Protein AF-A0A7C7QR81-F1 (afdb_monomer)

Radius of gyration: 20.62 Å; Cα contacts (8 Å, |Δi|>4): 90; chains: 1; bounding box: 36×55×41 Å

pLDDT: mean 82.26, std 13.88, range [39.78, 96.31]

Structure (mmCIF, N/CA/C/O backbone):
data_AF-A0A7C7QR81-F1
#
_entry.id   AF-A0A7C7QR81-F1
#
loop_
_atom_site.group_PDB
_atom_site.id
_atom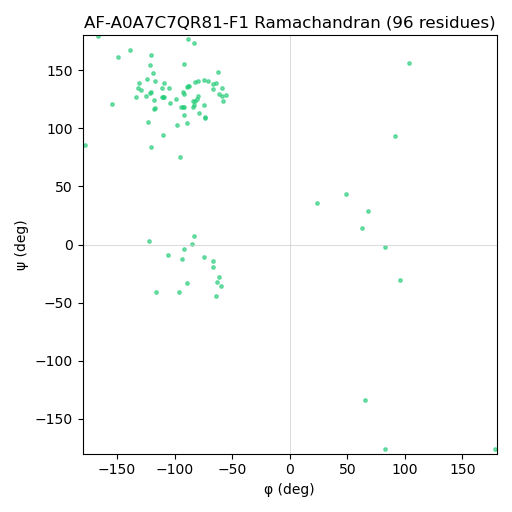_site.type_symbol
_atom_site.label_atom_id
_atom_site.label_alt_id
_atom_site.label_comp_id
_atom_site.label_asym_id
_atom_site.label_entity_id
_atom_site.label_seq_id
_atom_site.pdbx_PDB_ins_code
_atom_site.Cartn_x
_atom_site.Cartn_y
_atom_site.Cartn_z
_atom_site.occupancy
_atom_site.B_iso_or_equiv
_atom_site.auth_seq_id
_atom_site.auth_comp_id
_atom_site.auth_asym_id
_atom_site.auth_atom_id
_atom_site.pdbx_PDB_model_num
ATOM 1 N N . MET A 1 1 ? -2.109 38.338 18.586 1.00 39.78 1 MET A N 1
ATOM 2 C CA . MET A 1 1 ? -0.648 38.558 18.681 1.00 39.78 1 MET A CA 1
ATOM 3 C C . MET A 1 1 ? -0.136 38.971 17.309 1.00 39.78 1 MET A C 1
ATOM 5 O O . MET A 1 1 ? -0.633 38.391 16.349 1.00 39.78 1 MET A O 1
ATOM 9 N N . PRO A 1 2 ? 0.767 39.961 17.179 1.00 43.38 2 PRO A N 1
ATOM 10 C CA . PRO A 1 2 ? 1.331 40.306 15.877 1.00 43.38 2 PRO A CA 1
ATOM 11 C C . PRO A 1 2 ? 2.349 39.236 15.446 1.00 43.38 2 PRO A C 1
ATOM 13 O O . PRO A 1 2 ? 3.058 38.679 16.283 1.00 43.38 2 PRO A O 1
ATOM 16 N N . LEU A 1 3 ? 2.356 38.911 14.152 1.00 47.53 3 LEU A N 1
ATOM 17 C CA . LEU A 1 3 ? 3.129 37.818 13.553 1.00 47.53 3 LEU A CA 1
ATOM 18 C C . LEU A 1 3 ? 4.486 38.329 13.053 1.00 47.53 3 LEU A C 1
ATOM 20 O O . LEU A 1 3 ? 4.535 39.315 12.322 1.00 47.53 3 LEU A O 1
ATOM 24 N N . ASN A 1 4 ? 5.566 37.626 13.402 1.00 50.09 4 ASN A N 1
ATOM 25 C CA . ASN A 1 4 ? 6.900 37.874 12.855 1.00 50.09 4 ASN A CA 1
ATOM 26 C C . ASN A 1 4 ? 7.128 36.977 11.635 1.00 50.09 4 ASN A C 1
ATOM 28 O O . ASN A 1 4 ? 7.104 35.752 11.740 1.00 50.09 4 ASN A O 1
ATOM 32 N N . VAL A 1 5 ? 7.348 37.600 10.479 1.00 56.44 5 VAL A N 1
ATOM 33 C CA . VAL A 1 5 ? 7.714 36.923 9.232 1.00 56.44 5 VAL A CA 1
ATOM 34 C C . VAL A 1 5 ? 9.225 36.710 9.234 1.00 56.44 5 VAL A C 1
ATOM 36 O O . VAL A 1 5 ? 9.983 37.667 9.369 1.00 56.44 5 VAL A O 1
ATOM 39 N N . VAL A 1 6 ? 9.670 35.463 9.085 1.00 57.50 6 VAL A N 1
ATOM 40 C CA . VAL A 1 6 ? 11.085 35.145 8.858 1.00 57.50 6 VAL A CA 1
ATOM 41 C C . VAL A 1 6 ? 11.268 34.944 7.356 1.00 57.50 6 VAL A C 1
ATOM 43 O O . VAL A 1 6 ? 10.854 33.924 6.808 1.00 57.50 6 VAL A O 1
ATOM 46 N N . GLU A 1 7 ? 11.826 35.943 6.671 1.00 50.88 7 GLU A N 1
ATOM 47 C CA . GLU A 1 7 ? 12.101 35.868 5.234 1.00 50.88 7 GLU A CA 1
ATOM 48 C C . GLU A 1 7 ? 13.414 35.125 4.958 1.00 50.88 7 GLU A C 1
ATOM 50 O O . GLU A 1 7 ? 14.484 35.514 5.424 1.00 50.88 7 GLU A O 1
ATOM 55 N N . GLY A 1 8 ? 13.332 34.060 4.159 1.00 47.25 8 GLY A N 1
ATOM 56 C CA . GLY A 1 8 ? 14.495 33.322 3.674 1.00 47.25 8 GLY A CA 1
ATOM 57 C C . GLY A 1 8 ? 14.109 32.184 2.729 1.00 47.25 8 GLY A C 1
ATOM 58 O O . GLY A 1 8 ? 13.970 31.048 3.164 1.00 47.25 8 GLY A O 1
ATOM 59 N N . GLY A 1 9 ? 13.958 32.495 1.434 1.00 48.81 9 GLY A N 1
ATOM 60 C CA . GLY A 1 9 ? 13.898 31.519 0.331 1.00 48.81 9 GLY A CA 1
ATOM 61 C C . GLY A 1 9 ? 12.498 31.028 -0.062 1.00 48.81 9 GLY A C 1
ATOM 62 O O . GLY A 1 9 ? 12.024 30.058 0.501 1.00 48.81 9 GLY A O 1
ATOM 63 N N . ARG A 1 10 ? 11.862 31.687 -1.053 1.00 58.84 10 ARG A N 1
ATOM 64 C CA . ARG A 1 10 ? 10.663 31.304 -1.862 1.00 58.84 10 ARG A CA 1
ATOM 65 C C . ARG A 1 10 ? 9.648 30.280 -1.296 1.00 58.84 10 ARG A C 1
ATOM 67 O O . ARG A 1 10 ? 9.017 29.545 -2.048 1.00 58.84 10 ARG A O 1
ATOM 74 N N . GLY A 1 11 ? 9.411 30.295 0.005 1.00 56.84 11 GLY A N 1
ATOM 75 C CA . GLY A 1 11 ? 8.381 29.526 0.680 1.00 56.84 11 GLY A CA 1
ATOM 76 C C . GLY A 1 11 ? 8.014 30.249 1.963 1.00 56.84 11 GLY A C 1
ATOM 77 O O . GLY A 1 11 ? 8.864 30.508 2.808 1.00 56.84 11 GLY A O 1
ATOM 78 N N . SER A 1 12 ? 6.748 30.621 2.101 1.00 72.56 12 SER A N 1
ATOM 79 C CA . SER A 1 12 ? 6.224 31.153 3.352 1.00 72.56 12 SER A CA 1
ATOM 80 C C . SER A 1 12 ? 5.956 29.986 4.298 1.00 72.56 12 SER A C 1
ATOM 82 O O . SER A 1 12 ? 5.065 29.176 4.041 1.00 72.56 12 SER A O 1
ATOM 84 N N . ARG A 1 13 ? 6.712 29.887 5.394 1.00 67.44 13 ARG A N 1
ATOM 85 C CA . ARG A 1 13 ? 6.394 28.978 6.500 1.00 67.44 13 ARG A CA 1
ATOM 86 C C . ARG A 1 13 ? 5.540 29.735 7.512 1.00 67.44 13 ARG A C 1
ATOM 88 O O . ARG A 1 13 ? 6.032 30.649 8.163 1.00 67.44 13 ARG A O 1
ATOM 95 N N . LEU A 1 14 ? 4.271 29.358 7.630 1.00 80.19 14 LEU A N 1
ATOM 96 C CA . LEU A 1 14 ? 3.371 29.869 8.661 1.00 80.19 14 LEU A CA 1
ATOM 97 C C . LEU A 1 14 ? 3.199 28.793 9.732 1.00 80.19 14 LEU A C 1
ATOM 99 O O . LEU A 1 14 ? 2.771 27.680 9.429 1.00 80.19 14 LEU A O 1
ATOM 103 N N . GLU A 1 15 ? 3.532 29.109 10.980 1.00 82.88 15 GLU A N 1
ATOM 104 C CA . GLU A 1 15 ? 3.167 28.252 12.106 1.00 82.88 15 GLU A CA 1
ATOM 105 C C . GLU A 1 15 ? 1.666 28.403 12.374 1.00 82.88 15 GLU A C 1
ATOM 107 O O . GLU A 1 15 ? 1.200 29.442 12.832 1.00 82.88 15 GLU A O 1
ATOM 112 N N . VAL A 1 16 ? 0.896 27.360 12.053 1.00 84.81 16 VAL A N 1
ATOM 113 C CA . VAL A 1 16 ? -0.575 27.341 12.185 1.00 84.81 16 VAL A CA 1
ATOM 114 C C . VAL A 1 16 ? -1.018 26.954 13.614 1.00 84.81 16 VAL A C 1
ATOM 116 O O . VAL A 1 16 ? -2.205 26.924 13.925 1.00 84.81 16 VAL A O 1
ATOM 119 N N . GLY A 1 17 ? -0.064 26.701 14.517 1.00 86.62 17 GLY A N 1
ATOM 120 C CA . GLY A 1 17 ? -0.306 26.188 15.867 1.00 86.62 17 GLY A CA 1
ATOM 121 C C . GLY A 1 17 ? -0.474 24.666 15.907 1.00 86.62 17 GLY A C 1
ATOM 122 O O . GLY A 1 17 ? -0.304 23.972 14.904 1.00 86.62 17 GLY A O 1
ATOM 123 N N . THR A 1 18 ? -0.785 24.133 17.088 1.00 87.94 18 THR A N 1
ATOM 124 C CA . THR A 1 18 ? -0.964 22.689 17.298 1.00 87.94 18 THR A CA 1
ATOM 125 C C . THR A 1 18 ? -2.428 22.307 17.115 1.00 87.94 18 THR A C 1
ATOM 127 O O . THR A 1 18 ? -3.307 22.885 17.751 1.00 87.94 18 THR A O 1
ATOM 130 N N . PHE A 1 19 ? -2.694 21.289 16.300 1.00 87.31 19 PHE A N 1
ATOM 131 C CA . PHE A 1 19 ? -4.015 20.678 16.155 1.00 87.31 19 PHE A CA 1
ATOM 132 C C . PHE A 1 19 ? -3.954 19.190 16.505 1.00 87.31 19 PHE A C 1
ATOM 134 O O . PHE A 1 19 ? -2.906 18.555 16.407 1.00 87.31 19 PHE A O 1
ATOM 141 N N . GLN A 1 20 ? -5.087 18.638 16.934 1.00 85.25 20 GLN A N 1
ATOM 142 C CA . GLN A 1 20 ? -5.237 17.208 17.193 1.00 85.25 20 GLN A CA 1
ATOM 143 C C . GLN A 1 20 ? -5.911 16.553 15.990 1.00 85.25 20 GLN A C 1
ATOM 145 O O . GLN A 1 20 ? -6.996 16.968 15.581 1.00 85.25 20 GLN A O 1
ATOM 150 N N . VAL A 1 21 ? -5.281 15.524 15.429 1.00 84.25 21 VAL A N 1
ATOM 151 C CA . VAL A 1 21 ? -5.888 14.703 14.378 1.00 84.25 21 VAL A CA 1
ATOM 152 C C . VAL A 1 21 ? -6.636 13.561 15.053 1.00 84.2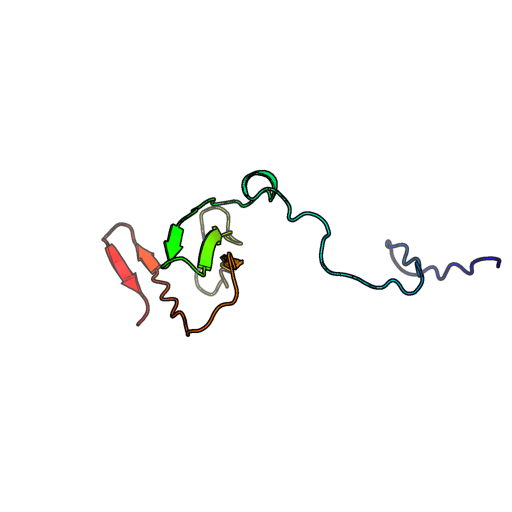5 21 VAL A C 1
ATOM 154 O O . VAL A 1 21 ? -6.033 12.624 15.569 1.00 84.25 21 VAL A O 1
ATOM 157 N N . GLY A 1 22 ? -7.963 13.666 15.088 1.00 84.19 22 GLY A N 1
ATOM 158 C CA . GLY A 1 22 ? -8.834 12.592 15.555 1.00 84.19 22 GLY A CA 1
ATOM 159 C C . GLY A 1 22 ? -9.127 11.565 14.461 1.00 84.19 22 GLY A C 1
ATOM 160 O O . GLY A 1 22 ? -8.813 11.759 13.286 1.00 84.19 22 GLY A O 1
ATOM 161 N N . LYS A 1 23 ? -9.801 10.475 14.838 1.00 79.94 23 LYS A N 1
ATOM 162 C CA . LYS A 1 23 ? -10.376 9.543 13.862 1.00 79.94 23 LYS A CA 1
ATOM 163 C C . LYS A 1 23 ? -11.372 10.295 12.975 1.00 79.94 23 LYS A C 1
ATOM 165 O O . LYS A 1 23 ? -12.208 11.043 13.481 1.00 79.94 23 LYS A O 1
ATOM 170 N N . ALA A 1 24 ? -11.308 10.070 11.665 1.00 78.44 24 ALA A N 1
ATOM 171 C CA . ALA A 1 24 ? -12.256 10.677 10.740 1.00 78.44 24 ALA A CA 1
ATOM 172 C C . ALA A 1 24 ? -13.696 10.264 11.097 1.00 78.44 24 ALA A C 1
ATOM 174 O O . ALA A 1 24 ? -13.992 9.072 11.217 1.00 78.44 24 ALA A O 1
ATOM 175 N N . LEU A 1 25 ? -14.587 11.252 11.247 1.00 82.19 25 LEU A N 1
ATOM 176 C CA . LEU A 1 25 ? -16.015 11.037 11.529 1.00 82.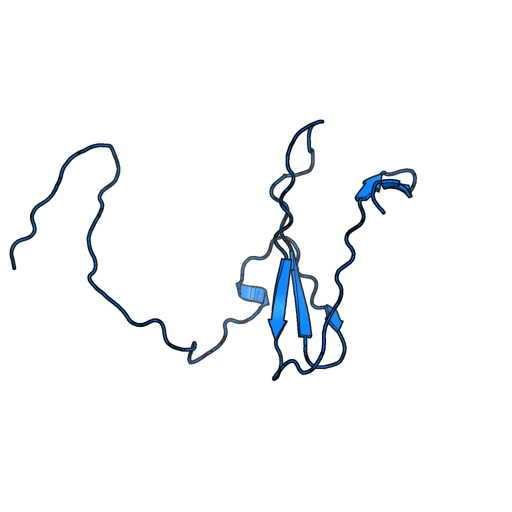19 25 LEU A CA 1
ATOM 177 C C . LEU A 1 25 ? -16.718 10.286 10.391 1.00 82.19 25 LEU A C 1
ATOM 179 O O . LEU A 1 25 ? -17.634 9.504 10.626 1.00 82.19 25 LEU A O 1
ATOM 183 N N . ARG A 1 26 ? -16.266 10.515 9.156 1.00 84.81 26 ARG A N 1
ATOM 184 C CA . ARG A 1 26 ? -16.681 9.799 7.954 1.00 84.81 26 ARG A CA 1
ATOM 185 C C . ARG A 1 26 ? -15.426 9.440 7.174 1.00 84.81 26 ARG A C 1
ATOM 187 O O . ARG A 1 26 ? -14.599 10.311 6.916 1.00 84.81 26 ARG A O 1
ATOM 194 N N . GLN A 1 27 ? -15.282 8.166 6.831 1.00 84.12 27 GLN A N 1
ATOM 195 C CA . GLN A 1 27 ? -14.226 7.740 5.920 1.00 84.12 27 GLN A CA 1
ATOM 196 C C . GLN A 1 27 ? -14.556 8.243 4.507 1.00 84.12 27 GLN A C 1
ATOM 198 O O . GLN A 1 27 ? -15.733 8.235 4.140 1.00 84.12 27 GLN A O 1
ATOM 203 N N . PRO A 1 28 ? -13.567 8.710 3.732 1.00 85.31 28 PRO A N 1
ATOM 204 C CA . PRO A 1 28 ? -13.788 9.074 2.338 1.00 85.31 28 PRO A CA 1
ATOM 205 C C . PRO A 1 28 ? -14.238 7.855 1.524 1.00 85.31 28 PRO A C 1
ATOM 207 O O . PRO A 1 28 ? -13.839 6.724 1.811 1.00 85.31 28 PRO A O 1
ATOM 210 N N . GLU A 1 29 ? -15.053 8.100 0.499 1.00 90.12 29 GLU A N 1
ATOM 211 C CA . GLU A 1 29 ? -15.404 7.075 -0.486 1.00 90.12 29 GLU A CA 1
ATOM 212 C C . GLU A 1 29 ? -14.147 6.706 -1.277 1.00 90.12 29 GLU A C 1
ATOM 214 O O . GLU A 1 29 ? -13.398 7.587 -1.713 1.00 90.12 29 GLU A O 1
ATOM 219 N N . VAL A 1 30 ? -13.897 5.410 -1.454 1.00 91.12 30 VAL A N 1
ATOM 220 C CA . VAL A 1 30 ? -12.639 4.910 -2.031 1.00 91.12 30 VAL A CA 1
ATOM 221 C C . VAL A 1 30 ? -12.424 5.453 -3.446 1.00 91.12 30 VAL A C 1
ATOM 223 O O . VAL A 1 30 ? -11.309 5.804 -3.822 1.00 91.12 30 VAL A O 1
ATOM 226 N N . GLU A 1 31 ? -13.503 5.606 -4.204 1.00 88.62 31 GLU A N 1
ATOM 227 C CA . GLU A 1 31 ? -13.521 6.108 -5.577 1.00 88.62 31 GLU A CA 1
ATOM 228 C C . GLU A 1 31 ? -13.107 7.584 -5.668 1.00 88.62 31 GLU A C 1
ATOM 230 O O . GLU A 1 31 ? -12.696 8.052 -6.726 1.00 88.62 31 GLU A O 1
ATOM 235 N N . THR A 1 32 ? -13.179 8.326 -4.559 1.00 90.81 32 THR A N 1
ATOM 236 C CA . THR A 1 32 ? -12.827 9.753 -4.510 1.00 90.81 32 THR A CA 1
ATOM 237 C C . THR A 1 32 ? -11.371 10.009 -4.133 1.00 90.81 32 THR A C 1
ATOM 239 O O . THR A 1 32 ? -10.927 11.154 -4.150 1.00 90.81 32 THR A O 1
ATOM 242 N N . LEU A 1 33 ? -10.610 8.956 -3.817 1.00 90.62 33 LEU A N 1
ATOM 243 C CA . LEU A 1 33 ? -9.224 9.071 -3.359 1.00 90.62 33 LEU A CA 1
ATOM 244 C C . LEU A 1 33 ? -8.229 9.429 -4.472 1.00 90.62 33 LEU A C 1
ATOM 246 O O . LEU A 1 33 ? -7.086 9.751 -4.166 1.00 90.62 33 LEU A O 1
ATOM 250 N N . GLY A 1 34 ? -8.642 9.383 -5.743 1.00 91.62 34 GLY A N 1
ATOM 251 C CA . GLY A 1 34 ? -7.774 9.741 -6.869 1.00 91.62 34 GLY A CA 1
ATOM 252 C C . GLY A 1 34 ? -6.611 8.770 -7.090 1.00 91.62 34 GLY A C 1
ATOM 253 O O . GLY A 1 34 ? -5.563 9.188 -7.571 1.00 91.62 34 GLY A O 1
ATOM 254 N N . LEU A 1 35 ? -6.789 7.495 -6.725 1.00 93.00 35 LEU A N 1
ATOM 255 C CA . LEU A 1 35 ? -5.788 6.443 -6.931 1.00 93.00 35 LEU A CA 1
ATOM 256 C C . LEU A 1 35 ? -5.547 6.225 -8.429 1.00 93.00 35 LEU A C 1
ATOM 258 O O . LEU A 1 35 ? -6.504 6.174 -9.205 1.00 93.00 35 LEU A O 1
ATOM 262 N N . GLN A 1 36 ? -4.289 6.041 -8.829 1.00 94.12 36 GLN A N 1
ATOM 263 C CA . GLN A 1 36 ? -3.928 5.786 -10.222 1.00 94.12 36 GLN A CA 1
ATOM 264 C C . GLN A 1 36 ? -4.516 4.459 -10.710 1.00 94.12 36 GLN A C 1
ATOM 266 O O . GLN A 1 36 ? -5.079 4.389 -11.805 1.00 94.12 36 GLN A O 1
ATOM 271 N N . HIS A 1 37 ? -4.411 3.412 -9.890 1.00 92.44 37 HIS A N 1
ATOM 272 C CA . HIS A 1 37 ? -4.991 2.106 -10.170 1.00 92.44 37 HIS A CA 1
ATOM 273 C C . HIS A 1 37 ? -5.928 1.686 -9.042 1.00 92.44 37 HIS A C 1
ATOM 275 O O . HIS A 1 37 ? -5.496 1.268 -7.969 1.00 92.44 37 HIS A O 1
ATOM 281 N N . LEU A 1 38 ? -7.233 1.759 -9.305 1.00 94.94 38 LEU A N 1
ATOM 282 C CA . LEU A 1 38 ? -8.273 1.240 -8.420 1.00 94.94 38 LEU A CA 1
ATOM 283 C C . LEU A 1 38 ? -8.420 -0.280 -8.621 1.00 94.94 38 LEU A C 1
ATOM 285 O O . LEU A 1 38 ? -8.631 -0.734 -9.743 1.00 94.94 38 LEU A O 1
ATOM 289 N N . LEU A 1 39 ? -8.309 -1.068 -7.545 1.00 93.50 39 LEU A N 1
ATOM 290 C CA . LEU A 1 39 ? -8.266 -2.541 -7.610 1.00 93.50 39 LEU A CA 1
ATOM 291 C C . LEU A 1 39 ? -9.453 -3.225 -6.915 1.00 93.50 39 LEU A C 1
ATOM 293 O O . LEU A 1 39 ? -9.983 -4.201 -7.437 1.00 93.50 39 LEU A O 1
ATOM 297 N N . LEU A 1 40 ? -9.872 -2.722 -5.748 1.00 93.94 40 LEU A N 1
ATOM 298 C CA . LEU A 1 40 ? -11.012 -3.225 -4.957 1.00 93.94 40 LEU A CA 1
ATOM 299 C C . LEU A 1 40 ? -11.034 -4.754 -4.723 1.00 93.94 40 LEU A C 1
ATOM 301 O O . LEU A 1 40 ? -12.087 -5.388 -4.802 1.00 93.94 40 LEU A O 1
ATOM 305 N N . VAL A 1 41 ? -9.892 -5.356 -4.386 1.00 92.94 41 VAL A N 1
ATOM 306 C CA . VAL A 1 41 ? -9.786 -6.806 -4.146 1.00 92.94 41 VAL A CA 1
ATOM 307 C C . VAL A 1 41 ? -9.992 -7.126 -2.666 1.00 92.94 41 VAL A C 1
ATOM 309 O O . VAL A 1 41 ? -9.219 -6.689 -1.814 1.00 92.94 41 VAL A O 1
ATOM 312 N N . ASP A 1 42 ? -11.023 -7.909 -2.350 1.00 93.19 42 ASP A N 1
ATOM 313 C CA . ASP A 1 42 ? -11.295 -8.378 -0.988 1.00 93.19 42 ASP A CA 1
ATOM 314 C C . ASP A 1 42 ? -10.399 -9.570 -0.611 1.00 93.19 42 ASP A C 1
ATOM 316 O O . ASP A 1 42 ? -10.362 -10.586 -1.306 1.00 93.19 42 ASP A O 1
ATOM 320 N N . MET A 1 43 ? -9.710 -9.465 0.527 1.00 89.44 43 MET A N 1
ATOM 321 C CA . MET A 1 43 ? -8.910 -10.541 1.115 1.00 89.44 43 MET A CA 1
ATOM 322 C C . MET A 1 43 ? -9.593 -11.026 2.392 1.00 89.44 43 MET A C 1
ATOM 324 O O . MET A 1 43 ? -9.459 -10.452 3.477 1.00 89.44 43 MET A O 1
ATOM 328 N N . GLY A 1 44 ? -10.404 -12.072 2.245 1.00 88.50 44 GLY A N 1
ATOM 329 C CA . GLY A 1 44 ? -11.329 -12.477 3.298 1.00 88.50 44 GLY A CA 1
ATOM 330 C C . GLY A 1 44 ? -12.394 -11.398 3.515 1.00 88.50 44 GLY A C 1
ATOM 331 O O . GLY A 1 44 ? -12.978 -10.896 2.560 1.00 88.50 44 GLY A O 1
ATOM 332 N N . ARG A 1 45 ? -12.676 -11.042 4.775 1.00 91.12 45 ARG A N 1
ATOM 333 C CA . ARG A 1 45 ? -13.630 -9.955 5.097 1.00 91.12 45 ARG A CA 1
ATOM 334 C C . ARG A 1 45 ? -13.016 -8.828 5.934 1.00 91.12 45 ARG A C 1
ATOM 336 O O . ARG A 1 45 ? -13.744 -7.949 6.377 1.00 91.12 45 ARG A O 1
ATOM 343 N N . GLU A 1 46 ? -11.718 -8.886 6.238 1.00 94.31 46 GLU A N 1
ATOM 344 C CA . GLU A 1 46 ? -11.037 -7.903 7.108 1.00 94.31 46 GLU A CA 1
ATOM 345 C C . GLU A 1 46 ? -10.337 -6.809 6.320 1.00 94.31 46 GLU A C 1
ATOM 347 O O . GLU A 1 46 ? -10.445 -5.646 6.696 1.00 94.31 46 GLU A O 1
ATOM 352 N N . ILE A 1 47 ? -9.675 -7.161 5.219 1.00 94.62 47 ILE A N 1
ATOM 353 C CA . ILE A 1 47 ? -8.883 -6.222 4.428 1.00 94.62 47 ILE A CA 1
ATOM 354 C C . ILE A 1 47 ? -9.359 -6.229 2.981 1.00 94.62 47 ILE A C 1
ATOM 356 O O . ILE A 1 47 ? -9.690 -7.271 2.414 1.00 94.62 47 ILE A O 1
ATOM 360 N N . ARG A 1 48 ? -9.350 -5.046 2.376 1.00 94.44 48 ARG A N 1
ATOM 361 C CA . ARG A 1 48 ? -9.474 -4.848 0.937 1.00 94.44 48 ARG A CA 1
ATOM 362 C C . ARG A 1 48 ? -8.242 -4.123 0.411 1.00 94.44 48 ARG A C 1
ATOM 364 O O . ARG A 1 48 ? -7.856 -3.091 0.955 1.00 94.44 48 ARG A O 1
ATOM 371 N N . LEU A 1 49 ? -7.650 -4.637 -0.658 1.00 94.75 49 LEU A N 1
ATOM 372 C CA . LEU A 1 49 ? -6.712 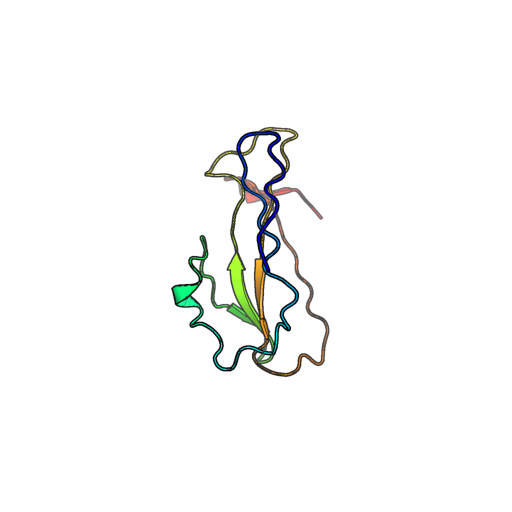-3.889 -1.490 1.00 94.75 49 LEU A CA 1
ATOM 373 C C . LEU A 1 49 ? -7.518 -2.886 -2.309 1.00 94.75 49 LEU A C 1
ATOM 375 O O . LEU A 1 49 ? -8.279 -3.289 -3.189 1.00 94.75 49 LEU A O 1
ATOM 379 N N . ILE A 1 50 ? -7.400 -1.597 -2.004 1.00 96.31 50 ILE A N 1
ATOM 380 C CA . ILE A 1 50 ? -8.199 -0.576 -2.687 1.00 96.31 50 ILE A CA 1
ATOM 381 C C . ILE A 1 50 ? -7.504 -0.049 -3.937 1.00 96.31 50 ILE A C 1
ATOM 383 O O . ILE A 1 50 ? -8.185 0.190 -4.929 1.00 96.31 50 ILE A O 1
ATOM 387 N N . GLY A 1 51 ? -6.175 0.024 -3.953 1.00 95.56 51 GLY A N 1
ATOM 388 C CA . GLY A 1 51 ? -5.454 0.422 -5.154 1.00 95.56 51 GLY A CA 1
ATOM 389 C C . GLY A 1 51 ? -3.947 0.496 -4.990 1.00 95.56 51 GLY A C 1
ATOM 390 O O . GLY A 1 51 ? -3.405 0.166 -3.932 1.00 95.56 51 GLY A O 1
ATOM 391 N N . CYS A 1 52 ? -3.279 0.941 -6.044 1.00 94.81 52 CYS A N 1
ATOM 392 C CA . CYS A 1 52 ? -1.859 1.257 -6.043 1.00 94.81 52 CYS A CA 1
ATOM 393 C C . CYS A 1 52 ? -1.537 2.386 -7.024 1.00 94.81 52 CYS A C 1
ATOM 395 O O . CYS A 1 52 ? -2.298 2.649 -7.956 1.00 94.81 52 CYS A O 1
ATOM 397 N N . ASP A 1 53 ? -0.375 2.993 -6.813 1.00 93.44 53 ASP A N 1
ATOM 398 C CA . ASP A 1 53 ? 0.222 3.962 -7.725 1.00 93.44 53 ASP A CA 1
ATOM 399 C C . ASP A 1 53 ? 1.598 3.470 -8.185 1.00 93.44 53 ASP A C 1
ATOM 401 O O . ASP A 1 53 ? 2.214 2.601 -7.569 1.00 93.44 53 ASP A O 1
ATOM 405 N N . LEU A 1 54 ? 2.108 4.055 -9.258 1.00 90.88 54 LEU A N 1
ATOM 406 C CA . LEU A 1 54 ? 3.451 3.860 -9.776 1.00 90.88 54 LEU A CA 1
ATOM 407 C C . LEU A 1 54 ? 4.124 5.221 -9.888 1.00 90.88 54 LEU A C 1
ATOM 409 O O . LEU A 1 54 ? 3.602 6.140 -10.520 1.00 90.88 54 LEU A O 1
ATOM 413 N N . SER A 1 55 ? 5.316 5.349 -9.303 1.00 88.06 55 SER A N 1
ATOM 414 C CA . SER A 1 55 ? 6.091 6.592 -9.402 1.00 88.06 55 SER A CA 1
ATOM 415 C C . SER A 1 55 ? 6.580 6.887 -10.819 1.00 88.06 55 SER A C 1
ATOM 417 O O . SER A 1 55 ? 7.021 8.002 -11.086 1.00 88.06 55 SER A O 1
ATOM 419 N N . THR A 1 56 ? 6.527 5.903 -11.719 1.00 80.31 56 THR A N 1
ATOM 420 C CA . THR A 1 56 ? 6.933 6.043 -13.116 1.00 80.31 56 THR A CA 1
ATOM 421 C C . THR A 1 56 ? 5.717 6.020 -14.037 1.00 80.31 56 THR A C 1
ATOM 423 O O . THR A 1 56 ? 4.785 5.233 -13.872 1.00 80.31 56 THR A O 1
ATOM 426 N N . GLN A 1 57 ? 5.728 6.883 -15.052 1.00 70.00 57 GLN A N 1
ATOM 427 C CA . GLN A 1 57 ? 4.723 6.883 -16.113 1.00 70.00 57 GLN A CA 1
ATOM 428 C C . GLN A 1 57 ? 5.241 6.075 -17.310 1.00 70.00 57 GLN A C 1
ATOM 430 O O . GLN A 1 57 ? 5.668 6.623 -18.320 1.00 70.00 57 GLN A O 1
ATOM 435 N N . GLY A 1 58 ? 5.229 4.748 -17.171 1.00 72.00 58 GLY A N 1
ATOM 436 C CA . GLY A 1 58 ? 5.371 3.804 -18.286 1.00 72.00 58 GLY A CA 1
ATOM 437 C C . GLY A 1 58 ? 6.774 3.254 -18.559 1.00 72.00 58 GLY A C 1
ATOM 438 O O . GLY A 1 58 ? 6.873 2.110 -18.991 1.00 72.00 58 GLY A O 1
ATOM 439 N N . ILE A 1 59 ? 7.851 3.998 -18.286 1.00 80.88 59 ILE A N 1
ATOM 440 C CA . ILE A 1 59 ? 9.231 3.518 -18.487 1.00 80.88 59 ILE A CA 1
ATOM 441 C C . ILE A 1 59 ? 10.043 3.757 -17.217 1.00 80.88 59 ILE A C 1
ATOM 443 O O . ILE A 1 59 ? 10.004 4.847 -16.653 1.00 80.88 59 ILE A O 1
ATOM 447 N N . ALA A 1 60 ? 10.777 2.731 -16.792 1.00 85.25 60 ALA A N 1
ATOM 448 C CA . ALA A 1 60 ? 11.795 2.816 -15.754 1.00 85.25 60 ALA A CA 1
ATOM 449 C C . ALA A 1 60 ? 13.159 2.477 -16.364 1.00 85.25 60 ALA A C 1
ATOM 451 O O . ALA A 1 60 ? 13.263 1.574 -17.200 1.00 85.25 60 ALA A O 1
ATOM 452 N N . TRP A 1 61 ? 14.198 3.192 -15.951 1.00 86.31 61 TRP A N 1
ATOM 453 C CA . TRP A 1 61 ? 15.555 2.997 -16.450 1.00 86.31 61 TRP A CA 1
ATOM 454 C C . TRP A 1 61 ? 16.344 2.012 -15.577 1.00 86.31 61 TRP A C 1
ATOM 456 O O . TRP A 1 61 ? 16.058 1.854 -14.387 1.00 86.31 61 TRP A O 1
ATOM 466 N N . PRO A 1 62 ? 17.377 1.344 -16.124 1.00 86.88 62 PRO A N 1
ATOM 467 C CA . PRO A 1 62 ? 18.273 0.528 -15.314 1.00 86.88 62 PRO A CA 1
ATOM 468 C C . PRO A 1 62 ? 18.889 1.3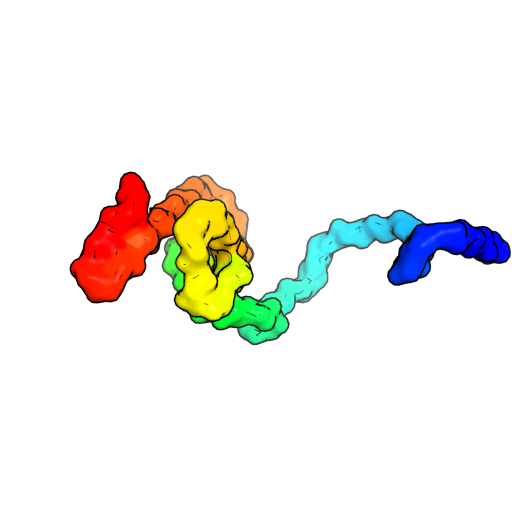37 -14.165 1.00 86.88 62 PRO A C 1
ATOM 470 O O . PRO A 1 62 ? 19.461 2.403 -14.382 1.00 86.88 62 PRO A O 1
ATOM 473 N N . GLY A 1 63 ? 18.783 0.813 -12.943 1.00 88.69 63 GLY A N 1
ATOM 474 C CA . GLY A 1 63 ? 19.267 1.483 -11.732 1.00 88.69 63 GLY A CA 1
ATOM 475 C C . GLY A 1 63 ? 18.305 2.518 -11.141 1.00 88.69 63 GLY A C 1
ATOM 476 O O . GLY A 1 63 ? 18.604 3.074 -10.087 1.00 88.69 63 GLY A O 1
ATOM 477 N N . GLU A 1 64 ? 17.154 2.763 -11.769 1.00 88.88 64 GLU A N 1
ATOM 478 C CA . GLU A 1 64 ? 16.118 3.634 -11.222 1.00 88.88 64 GLU A CA 1
ATOM 479 C C . GLU A 1 64 ? 15.275 2.911 -10.164 1.00 88.88 64 GLU A C 1
ATOM 481 O O . GLU A 1 64 ? 14.906 1.743 -10.309 1.00 88.88 64 GLU A O 1
ATOM 486 N N . THR A 1 65 ? 14.933 3.630 -9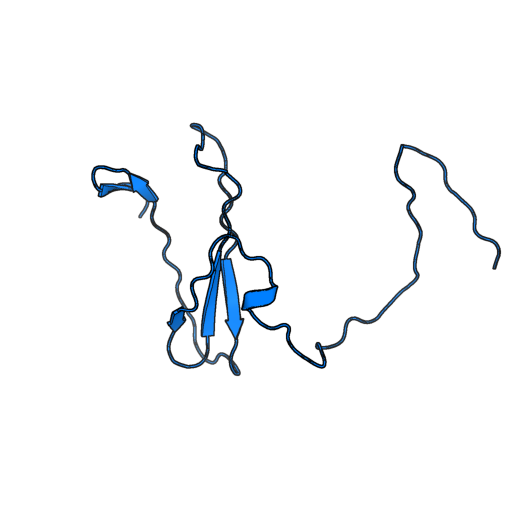.095 1.00 87.44 65 THR A N 1
ATOM 487 C CA . THR A 1 65 ? 14.001 3.143 -8.077 1.00 87.44 65 THR A CA 1
ATOM 488 C C . THR A 1 65 ? 12.569 3.415 -8.518 1.00 87.44 65 THR A C 1
ATOM 490 O O . THR A 1 65 ? 12.154 4.568 -8.620 1.00 87.44 65 THR A O 1
ATOM 493 N N . VAL A 1 66 ? 11.784 2.354 -8.692 1.00 88.38 66 VAL A N 1
ATOM 494 C CA . VAL A 1 66 ? 10.334 2.451 -8.895 1.00 88.38 66 VAL A CA 1
ATOM 495 C C . VAL A 1 66 ? 9.637 2.291 -7.549 1.00 88.38 66 VAL A C 1
ATOM 497 O O . VAL A 1 66 ? 9.756 1.247 -6.906 1.00 88.38 66 VAL A O 1
ATOM 500 N N . ALA A 1 67 ? 8.900 3.311 -7.115 1.00 91.06 67 ALA A N 1
ATOM 501 C CA . ALA A 1 67 ? 8.045 3.213 -5.943 1.00 91.06 67 ALA A CA 1
ATOM 502 C C . ALA A 1 67 ? 6.648 2.721 -6.346 1.00 91.06 67 ALA A C 1
ATOM 504 O O . ALA A 1 67 ? 6.055 3.207 -7.310 1.00 91.06 67 ALA A O 1
ATOM 505 N N . LEU A 1 68 ? 6.129 1.779 -5.559 1.00 91.44 68 LEU A N 1
ATOM 506 C CA . LEU A 1 68 ? 4.789 1.209 -5.682 1.00 91.44 68 LEU A CA 1
ATOM 507 C C . LEU A 1 68 ? 4.029 1.462 -4.369 1.00 91.44 68 LEU A C 1
ATOM 509 O O . LEU A 1 68 ? 4.049 0.604 -3.482 1.00 91.44 68 LEU A O 1
ATOM 513 N N . PRO A 1 69 ? 3.414 2.644 -4.178 1.00 93.56 69 PRO A N 1
ATOM 514 C CA . PRO A 1 69 ? 2.480 2.862 -3.083 1.00 93.56 69 PRO A CA 1
ATOM 515 C C . PRO A 1 69 ? 1.285 1.919 -3.220 1.00 93.56 69 PRO A C 1
ATOM 517 O O . PRO A 1 69 ? 0.677 1.826 -4.284 1.00 93.56 69 PRO A O 1
ATOM 520 N N . ILE A 1 70 ? 0.949 1.214 -2.142 1.00 94.38 70 ILE A N 1
ATOM 521 C CA . ILE A 1 70 ? -0.179 0.281 -2.101 1.00 94.38 70 ILE A CA 1
ATOM 522 C C . ILE A 1 70 ? -1.128 0.724 -1.000 1.00 94.38 70 ILE A C 1
ATOM 524 O O . ILE A 1 70 ? -0.719 0.958 0.138 1.00 94.38 70 ILE A O 1
ATOM 528 N N . TYR A 1 71 ? -2.405 0.810 -1.350 1.00 95.06 71 TYR A N 1
ATOM 529 C CA . TYR A 1 71 ? -3.451 1.335 -0.496 1.00 95.06 71 TYR A CA 1
ATOM 530 C C . TYR A 1 71 ? -4.371 0.207 -0.045 1.00 95.06 71 TYR A C 1
ATOM 532 O O . TYR A 1 71 ? -4.938 -0.532 -0.856 1.00 95.06 71 TYR A O 1
ATOM 540 N N . TRP A 1 72 ? -4.556 0.106 1.267 1.00 94.12 72 TRP A N 1
ATOM 541 C CA . TRP A 1 72 ? -5.384 -0.909 1.909 1.00 94.12 72 TRP A CA 1
ATOM 542 C C . TRP A 1 72 ? -6.520 -0.254 2.685 1.00 94.12 72 TRP A C 1
ATOM 544 O O . TRP A 1 72 ? -6.361 0.818 3.265 1.00 94.12 72 TRP A O 1
ATOM 554 N N . GLN A 1 73 ? -7.654 -0.940 2.747 1.00 93.94 73 GLN A N 1
ATOM 555 C CA . GLN A 1 73 ? -8.772 -0.589 3.608 1.00 93.94 73 GLN A CA 1
ATOM 556 C C . GLN A 1 73 ? -9.009 -1.720 4.605 1.00 93.94 73 GLN A C 1
ATOM 558 O O . GLN A 1 73 ? -9.394 -2.827 4.223 1.00 93.94 73 GLN A O 1
ATOM 563 N N . ALA A 1 74 ? -8.834 -1.422 5.892 1.00 92.81 74 ALA A N 1
ATOM 564 C CA . ALA A 1 74 ? -9.354 -2.262 6.962 1.00 92.81 74 ALA A CA 1
ATOM 565 C C . ALA A 1 74 ? -10.875 -2.066 7.046 1.00 92.81 74 ALA A C 1
ATOM 567 O O . ALA A 1 74 ? -11.369 -0.958 7.253 1.00 92.81 74 ALA A O 1
ATOM 568 N N . ARG A 1 75 ? -11.630 -3.146 6.853 1.00 91.44 75 ARG A N 1
ATOM 569 C CA . ARG A 1 75 ? -13.102 -3.159 6.881 1.00 91.44 75 ARG A CA 1
ATOM 570 C C . ARG A 1 75 ? -13.656 -3.519 8.263 1.00 91.44 75 ARG A C 1
ATOM 572 O O . ARG A 1 75 ? -14.851 -3.372 8.503 1.00 91.44 75 ARG A O 1
ATOM 579 N N . ARG A 1 76 ? -12.788 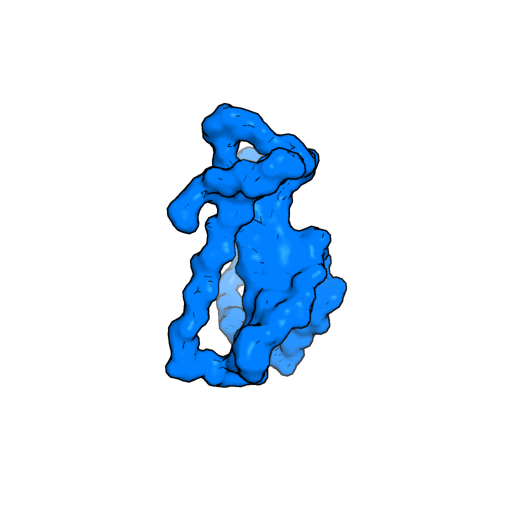-4.008 9.147 1.00 91.00 76 ARG A N 1
ATOM 580 C CA . ARG A 1 76 ? -13.006 -4.351 10.560 1.00 91.00 76 ARG A CA 1
ATOM 581 C C . ARG A 1 76 ? -11.642 -4.546 11.224 1.00 91.00 76 ARG A C 1
ATOM 583 O O . ARG A 1 76 ? -10.621 -4.432 10.545 1.00 91.00 76 ARG A O 1
ATOM 590 N N . ASP A 1 77 ? -11.638 -4.860 12.513 1.00 92.25 77 ASP A N 1
ATOM 591 C CA . ASP A 1 77 ? -10.411 -5.201 13.228 1.00 92.25 77 ASP A CA 1
ATOM 592 C C . ASP A 1 77 ? -9.727 -6.393 12.553 1.00 92.25 77 ASP A C 1
ATOM 594 O O . ASP A 1 77 ? -10.339 -7.445 12.352 1.00 92.25 77 ASP A O 1
ATOM 598 N N . VAL A 1 78 ? -8.471 -6.186 12.166 1.00 92.56 78 VAL A N 1
ATOM 599 C CA . VAL A 1 78 ? -7.637 -7.180 11.491 1.00 92.56 78 VAL A CA 1
ATOM 600 C C . VAL A 1 78 ? -7.037 -8.090 12.556 1.00 92.56 78 VAL A C 1
ATOM 602 O O . VAL A 1 78 ? -6.340 -7.607 13.446 1.00 92.56 78 VAL A O 1
ATOM 605 N N . GLN A 1 79 ? -7.332 -9.386 12.487 1.00 91.44 79 GLN A N 1
ATOM 606 C CA . GLN A 1 79 ? -6.964 -10.359 13.527 1.00 91.44 79 GLN A CA 1
ATOM 607 C C . GLN A 1 79 ? -5.808 -11.278 13.114 1.00 91.44 79 GLN A C 1
ATOM 609 O O . GLN A 1 79 ? -5.310 -12.042 13.937 1.00 91.44 79 GLN A O 1
ATOM 614 N N . GLY A 1 80 ? -5.394 -11.235 11.847 1.00 86.81 80 GLY A N 1
ATOM 615 C CA . GLY A 1 80 ? -4.343 -12.094 11.311 1.00 86.81 80 GLY A CA 1
ATOM 616 C C . GLY A 1 80 ? -3.395 -11.367 10.370 1.00 86.81 80 GLY A C 1
ATOM 617 O O . GLY A 1 80 ? -3.667 -10.257 9.911 1.00 86.81 80 GLY A O 1
ATOM 618 N N . ASP A 1 81 ? -2.288 -12.037 10.067 1.00 89.38 81 ASP A N 1
ATOM 619 C CA . ASP A 1 81 ? -1.257 -11.521 9.177 1.00 89.38 81 ASP A CA 1
ATOM 620 C C . ASP A 1 81 ? -1.618 -11.752 7.707 1.00 89.38 81 ASP A C 1
ATOM 622 O O . ASP A 1 81 ? -2.097 -12.819 7.315 1.00 89.38 81 ASP A O 1
ATOM 626 N N . TYR A 1 82 ? -1.335 -10.751 6.873 1.00 86.00 82 TYR A N 1
ATOM 627 C CA . TYR A 1 82 ? -1.509 -10.822 5.424 1.00 86.00 82 TYR A CA 1
ATOM 628 C C . TYR A 1 82 ? -0.152 -10.650 4.746 1.00 86.00 82 TYR A C 1
ATOM 630 O O . TYR A 1 82 ? 0.546 -9.660 4.957 1.00 86.00 82 TYR A O 1
ATOM 638 N N . GLY A 1 83 ? 0.218 -11.623 3.915 1.00 87.38 83 GLY A N 1
ATOM 639 C CA . GLY A 1 83 ? 1.420 -11.553 3.091 1.00 87.38 83 GLY A CA 1
ATOM 640 C C . GLY A 1 83 ? 1.140 -10.880 1.750 1.00 87.38 83 GLY A C 1
ATOM 641 O O . GLY A 1 83 ? 0.157 -11.202 1.082 1.00 87.38 83 GLY A O 1
ATOM 642 N N . L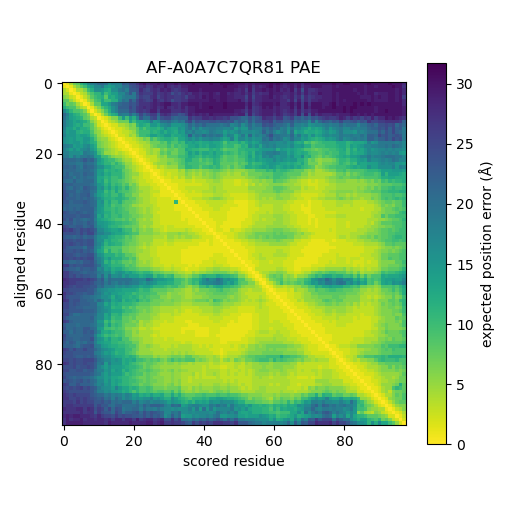EU A 1 84 ? 2.036 -9.990 1.328 1.00 83.19 84 LEU A N 1
ATOM 643 C CA . LEU A 1 84 ? 2.040 -9.410 -0.012 1.00 83.19 84 LEU A CA 1
ATOM 644 C C . LEU A 1 84 ? 3.254 -9.927 -0.788 1.00 83.19 84 LEU A C 1
ATOM 646 O O . LEU A 1 84 ? 4.388 -9.774 -0.342 1.00 83.19 84 LEU A O 1
ATOM 650 N N . LEU A 1 85 ? 3.015 -10.476 -1.981 1.00 87.94 85 LEU A N 1
ATOM 651 C CA . LEU A 1 85 ? 4.064 -10.828 -2.935 1.00 87.94 85 LEU A CA 1
ATOM 652 C C . LEU A 1 85 ? 3.895 -10.001 -4.211 1.00 87.94 85 LEU A C 1
ATOM 654 O O . LEU A 1 85 ? 2.903 -10.150 -4.926 1.00 87.94 85 LEU A O 1
ATOM 658 N N . VAL A 1 86 ? 4.892 -9.175 -4.518 1.00 85.00 86 VAL A N 1
ATOM 659 C CA . VAL A 1 86 ? 4.959 -8.382 -5.751 1.00 85.00 86 VAL A CA 1
ATOM 660 C C . VAL A 1 86 ? 5.975 -9.023 -6.690 1.00 85.00 86 VAL A C 1
ATOM 662 O O . VAL A 1 86 ? 7.061 -9.398 -6.262 1.00 85.00 86 VAL A O 1
ATOM 665 N N . ARG A 1 87 ? 5.625 -9.166 -7.973 1.00 83.00 87 ARG A N 1
ATOM 666 C CA . ARG A 1 87 ? 6.509 -9.742 -8.996 1.00 83.00 87 ARG A CA 1
ATOM 667 C C . ARG A 1 87 ? 6.537 -8.871 -10.240 1.00 83.00 87 ARG A C 1
ATOM 669 O O . ARG A 1 87 ? 5.480 -8.487 -10.737 1.00 83.00 87 ARG A O 1
ATOM 676 N N . LEU A 1 88 ? 7.736 -8.637 -10.766 1.00 82.38 88 LEU A N 1
ATOM 677 C CA . LEU A 1 88 ? 7.937 -7.981 -12.054 1.00 82.38 88 LEU A CA 1
ATOM 678 C C . LEU A 1 88 ? 7.916 -9.029 -13.168 1.00 82.38 88 LEU A C 1
ATOM 680 O O . LEU A 1 88 ? 8.491 -10.115 -13.038 1.00 82.38 88 LEU A O 1
ATOM 684 N N . ARG A 1 89 ? 7.230 -8.707 -14.263 1.00 82.75 89 ARG A N 1
ATOM 685 C CA . ARG A 1 89 ? 7.150 -9.545 -15.462 1.00 82.75 89 ARG A CA 1
ATOM 686 C C . ARG A 1 89 ? 7.452 -8.689 -16.681 1.00 82.75 89 ARG A C 1
ATOM 688 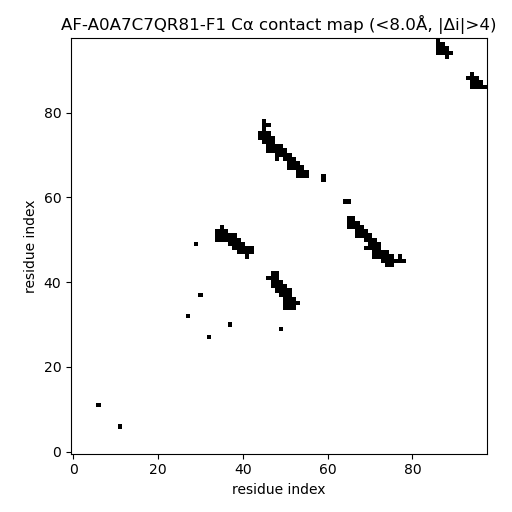O O . ARG A 1 89 ? 6.980 -7.558 -16.744 1.00 82.75 89 ARG A O 1
ATOM 695 N N . ASN A 1 90 ? 8.222 -9.226 -17.622 1.00 81.50 90 ASN A N 1
ATOM 696 C CA . ASN A 1 90 ? 8.353 -8.623 -18.947 1.00 81.50 90 ASN A CA 1
ATOM 697 C C . ASN A 1 90 ? 7.251 -9.146 -19.892 1.00 81.50 90 ASN A C 1
ATOM 699 O O . ASN A 1 90 ? 6.454 -10.011 -19.520 1.00 81.50 90 ASN A O 1
ATOM 703 N N . GLU A 1 91 ? 7.221 -8.631 -21.120 1.00 79.12 91 GLU A N 1
ATOM 704 C CA . GLU A 1 91 ? 6.250 -9.026 -22.155 1.00 79.12 91 GLU A CA 1
ATOM 705 C C . GLU A 1 91 ? 6.346 -10.515 -22.533 1.00 79.12 91 GLU A C 1
ATOM 707 O O . GLU A 1 91 ? 5.343 -11.143 -22.862 1.00 79.12 91 GLU A O 1
ATOM 712 N N . GLU A 1 92 ? 7.527 -11.117 -22.386 1.00 82.62 92 GLU A N 1
ATOM 713 C CA . GLU A 1 92 ? 7.775 -12.549 -22.608 1.00 82.62 92 GLU A CA 1
ATOM 714 C C . GLU A 1 92 ? 7.404 -13.421 -21.393 1.00 82.62 92 GLU A C 1
ATOM 716 O O . GLU A 1 92 ? 7.667 -14.624 -21.365 1.00 82.62 92 GLU A O 1
ATOM 721 N N . ASN A 1 93 ? 6.773 -12.829 -20.370 1.00 72.12 93 ASN A N 1
ATOM 722 C CA . ASN A 1 93 ? 6.357 -13.483 -19.128 1.00 72.12 93 ASN A CA 1
ATOM 723 C C . ASN A 1 93 ? 7.526 -14.047 -18.290 1.00 72.12 93 ASN A C 1
ATOM 725 O O . ASN A 1 93 ? 7.312 -14.819 -17.345 1.00 72.12 93 ASN A O 1
ATOM 729 N N . PHE A 1 94 ? 8.757 -13.638 -18.609 1.00 72.81 94 PHE A N 1
ATOM 730 C CA . PHE A 1 94 ? 9.943 -13.883 -17.805 1.00 72.81 94 PHE A CA 1
ATOM 731 C C . PHE A 1 94 ? 9.826 -13.117 -16.486 1.00 72.81 94 PHE A C 1
ATOM 733 O O . PHE A 1 94 ? 9.359 -11.974 -16.436 1.00 72.81 94 PHE A O 1
ATOM 740 N N . ARG A 1 95 ? 10.212 -13.776 -15.393 1.00 68.06 95 ARG A N 1
ATOM 741 C CA . ARG A 1 95 ? 9.967 -13.311 -14.025 1.00 68.06 95 ARG A CA 1
ATOM 742 C C . ARG A 1 95 ? 11.278 -12.862 -13.396 1.00 68.06 95 ARG A C 1
ATOM 744 O O . ARG A 1 95 ? 12.223 -13.642 -13.349 1.00 68.06 95 ARG A O 1
ATOM 751 N N . TRP A 1 96 ? 11.299 -11.639 -12.876 1.00 64.12 96 TRP A N 1
ATOM 752 C CA . TRP A 1 96 ? 12.403 -11.115 -12.070 1.00 64.12 96 TRP A CA 1
ATOM 753 C C . TRP A 1 96 ? 11.941 -10.956 -10.614 1.00 64.12 96 TRP A C 1
ATOM 755 O O . TRP A 1 96 ? 10.850 -10.436 -10.366 1.00 64.12 96 TRP A O 1
ATOM 765 N N . GLY A 1 97 ? 12.771 -11.399 -9.663 1.00 61.97 97 GLY A N 1
ATOM 766 C CA . GLY A 1 97 ? 12.451 -11.449 -8.227 1.00 61.97 97 GLY A CA 1
ATOM 767 C C . GLY A 1 97 ? 12.119 -12.862 -7.725 1.00 61.97 97 GLY A C 1
ATOM 768 O O . GLY A 1 97 ? 11.762 -13.733 -8.518 1.00 61.97 97 GLY A O 1
ATOM 769 N N . ILE A 1 98 ? 12.297 -13.080 -6.417 1.00 52.12 98 ILE A N 1
ATOM 770 C CA . ILE A 1 98 ? 12.049 -14.352 -5.703 1.00 52.12 98 ILE A CA 1
ATOM 771 C C . ILE A 1 98 ? 10.554 -14.639 -5.529 1.00 52.12 98 ILE A C 1
ATOM 773 O O . ILE A 1 98 ? 9.790 -13.685 -5.259 1.00 52.12 98 ILE A O 1
#

Foldseek 3Di:
DDDDFDDDDDDGDDCPDDDDDDDDPDDDDLVPPPAPAADQDDDDQFKTFGHWDWPDDPDDDVPDDIDIGTDMDGNDDDDDDDDDDDWDADPVRDTDDD

Sequence (98 aa):
MPLNVVEGGRGSRLEVGTFQVGKALRQPEVETLGLQHLLLVDMGREIRLIGCDLSTQGIAWPGETVALPIYWQARRDVQGDYGLLVRLRNEENFRWGI

Secondary structure (DSSP, 8-state):
-PPPP---SS-----------PPPSSPPPGGGS--SEEEEEEETTTEEEEEE--SSSS---TTPPPP--EEEEESS---S-------EE-TT--EE--

Solvent-accessible surface area (backbone atoms only — not comparable to full-atom values): 7099 Å² total; per-residue (Å²): 132,91,84,83,84,84,88,79,73,104,62,91,84,75,88,87,73,92,81,85,88,71,82,71,93,67,77,80,61,76,88,74,67,73,60,79,37,75,63,68,44,70,54,82,80,31,38,28,42,43,27,35,42,61,75,50,90,90,68,84,57,94,92,59,87,79,52,69,55,74,43,73,41,76,73,47,88,74,90,74,90,81,88,86,88,83,77,52,66,52,96,86,68,51,73,52,81,130

Mean predicted aligned error: 10.92 Å